Protein AF-A0A848D4S9-F1 (afdb_monomer_lite)

Secondary structure (DSSP, 8-state):
---SSHHHHHHHHHHHHTT-----EEEE-S-TTHHHHHHHHHHHS-HHHHTT-EEEE-GGGGTT---TTTSPP-TTT----TGGG--TTHHHHHHHHHHHHHHHTT--EE-------TT---S------EE-----

pLDDT: mean 77.22, std 19.21, range [30.48, 95.56]

Foldseek 3Di:
DQQLDPQSLVVQVVCVVVVHDDQAEAEAQQFPCSPVSLVSRLVRHDVVRNVRYHYDYNNVVCVVPQACRNPPDPPVPDPDDPVSNDDPCVVVVVVVVQVVVCVVVVHQWDADRFDPPVPDPPPDDDRDRDGHPDDD

Organism: Aneurinibacillus aneurinilyticus (NCBI:txid1391)

Structure (mmCIF, N/CA/C/O backbone):
data_AF-A0A848D4S9-F1
#
_entry.id   AF-A0A848D4S9-F1
#
loop_
_atom_site.group_PDB
_atom_site.id
_atom_site.type_symbol
_atom_site.label_atom_id
_atom_site.label_alt_id
_atom_site.label_comp_id
_atom_site.label_asym_id
_atom_site.label_entity_id
_atom_site.label_seq_id
_atom_site.pdbx_PDB_ins_code
_atom_site.Cartn_x
_atom_site.Cartn_y
_atom_site.Cartn_z
_atom_site.occupancy
_atom_site.B_iso_or_equiv
_atom_site.auth_seq_id
_atom_site.auth_comp_id
_atom_site.auth_asym_id
_atom_site.auth_atom_id
_atom_site.pdbx_PDB_model_num
ATOM 1 N N . MET A 1 1 ? -5.855 2.908 2.052 1.00 54.50 1 MET A N 1
ATOM 2 C CA . MET A 1 1 ? -4.622 2.514 1.338 1.00 54.50 1 MET A CA 1
ATOM 3 C C . MET A 1 1 ? -3.728 3.716 1.212 1.00 54.50 1 MET A C 1
ATOM 5 O O . MET A 1 1 ? -4.205 4.753 0.759 1.00 54.50 1 MET A O 1
ATOM 9 N N . ALA A 1 2 ? -2.480 3.583 1.646 1.00 52.41 2 ALA A N 1
ATOM 10 C CA . ALA A 1 2 ? -1.532 4.677 1.605 1.00 52.41 2 ALA A CA 1
ATOM 11 C C . ALA A 1 2 ? -0.328 4.288 0.748 1.00 52.41 2 ALA A C 1
ATOM 13 O O . ALA A 1 2 ? 0.451 3.414 1.113 1.00 52.41 2 ALA A O 1
ATOM 14 N N . SER A 1 3 ? -0.230 4.907 -0.426 1.00 52.62 3 SER A N 1
ATOM 15 C CA . SER A 1 3 ? 0.868 4.713 -1.379 1.00 52.62 3 SER A CA 1
ATOM 16 C C . SER A 1 3 ? 2.035 5.677 -1.135 1.00 52.62 3 SER A C 1
ATOM 18 O O . SER A 1 3 ? 3.003 5.658 -1.880 1.00 52.62 3 SER A O 1
ATOM 20 N N . GLY A 1 4 ? 1.948 6.547 -0.119 1.00 44.31 4 GLY A N 1
ATOM 21 C CA . GLY A 1 4 ? 2.968 7.564 0.159 1.00 44.31 4 GLY A CA 1
ATOM 22 C C . GLY A 1 4 ? 2.858 8.820 -0.716 1.00 44.31 4 GLY A C 1
ATOM 23 O O . GLY A 1 4 ? 3.676 9.725 -0.582 1.00 44.31 4 GLY A O 1
ATOM 24 N N . GLY A 1 5 ? 1.840 8.913 -1.579 1.00 56.19 5 GLY A N 1
ATOM 25 C CA . GLY A 1 5 ? 1.506 10.133 -2.320 1.00 56.19 5 GLY A CA 1
ATOM 26 C C . GLY A 1 5 ? 0.722 11.149 -1.478 1.00 56.19 5 GLY A C 1
ATOM 27 O O . GLY A 1 5 ? 0.059 10.775 -0.503 1.00 56.19 5 GLY A O 1
ATOM 28 N N . LEU A 1 6 ? 0.762 12.423 -1.895 1.00 51.28 6 LEU A N 1
ATOM 29 C CA . LEU A 1 6 ? 0.104 13.578 -1.254 1.00 51.28 6 LEU A CA 1
ATOM 30 C C . LEU A 1 6 ? -1.357 13.286 -0.856 1.00 51.28 6 LEU A C 1
ATOM 32 O O . LEU A 1 6 ? -1.786 13.615 0.248 1.00 51.28 6 LEU A O 1
ATOM 36 N N . ASP A 1 7 ? -2.092 12.591 -1.720 1.00 66.00 7 ASP A N 1
ATOM 37 C CA . ASP A 1 7 ? -3.535 12.365 -1.573 1.00 66.00 7 ASP A CA 1
ATOM 38 C C . ASP A 1 7 ? -3.869 11.344 -0.483 1.00 66.00 7 ASP A C 1
ATOM 40 O O . ASP A 1 7 ? -4.848 11.487 0.253 1.00 66.00 7 ASP A O 1
ATOM 44 N N . SER A 1 8 ? -3.016 10.330 -0.324 1.00 68.44 8 SER A N 1
ATOM 45 C CA . SER A 1 8 ? -3.178 9.336 0.738 1.00 68.44 8 SER A CA 1
ATOM 46 C C . SER A 1 8 ? -2.903 9.913 2.127 1.00 68.44 8 SER A C 1
ATOM 48 O O . SER A 1 8 ? -3.553 9.523 3.100 1.00 68.44 8 SER A O 1
ATOM 50 N N . THR A 1 9 ? -2.006 10.896 2.202 1.00 70.00 9 THR A N 1
ATOM 51 C CA . THR A 1 9 ? -1.720 11.658 3.418 1.00 70.00 9 THR A CA 1
ATOM 52 C C . THR A 1 9 ? -2.890 12.565 3.781 1.00 70.00 9 THR A C 1
ATOM 54 O O . THR A 1 9 ? -3.357 12.526 4.918 1.00 70.00 9 THR A O 1
ATOM 57 N N . VAL A 1 10 ? -3.422 13.332 2.823 1.00 76.12 10 VAL A N 1
ATOM 58 C CA . VAL A 1 10 ? -4.592 14.203 3.048 1.00 76.12 10 VAL A CA 1
ATOM 59 C C . VAL A 1 10 ? -5.791 13.395 3.551 1.00 76.12 10 VAL A C 1
ATOM 61 O O . VAL A 1 10 ? -6.447 13.798 4.512 1.00 76.12 10 VAL A O 1
ATOM 64 N N . LEU A 1 11 ? -6.035 12.216 2.972 1.00 81.38 11 LEU A N 1
ATOM 65 C CA . LEU A 1 11 ? -7.085 11.305 3.428 1.00 81.38 11 LEU A CA 1
ATOM 66 C C . LEU A 1 11 ? -6.877 10.851 4.884 1.00 81.38 11 LEU A C 1
ATOM 68 O O . LEU A 1 11 ? -7.842 10.804 5.646 1.00 81.38 11 LEU A O 1
ATOM 72 N N . ALA A 1 12 ? -5.642 10.541 5.290 1.00 82.38 12 ALA A N 1
ATOM 73 C CA . ALA A 1 12 ? -5.345 10.130 6.663 1.00 82.38 12 ALA A CA 1
ATOM 74 C C . ALA A 1 12 ? -5.632 11.249 7.679 1.00 82.38 12 ALA A C 1
ATOM 76 O O . ALA A 1 12 ? -6.273 10.997 8.700 1.00 82.38 12 ALA A O 1
ATOM 77 N N . TYR A 1 13 ? -5.231 12.491 7.382 1.00 84.12 13 TYR A N 1
ATOM 78 C CA . TYR A 1 13 ? -5.553 13.645 8.233 1.00 84.12 13 TYR A CA 1
ATOM 79 C C . TYR A 1 13 ? -7.057 13.935 8.276 1.00 84.12 13 TYR A C 1
ATOM 81 O O . TYR A 1 13 ? -7.597 14.201 9.346 1.00 84.12 13 TYR A O 1
ATOM 89 N N . TRP A 1 14 ? -7.758 13.815 7.149 1.00 85.19 14 TRP A N 1
ATOM 90 C CA . TRP A 1 14 ? -9.208 14.015 7.104 1.00 85.19 14 TRP A CA 1
ATOM 91 C C . TRP A 1 14 ? -9.977 12.964 7.921 1.00 85.19 14 TRP A C 1
ATOM 93 O O . TRP A 1 14 ? -10.924 13.293 8.636 1.00 85.19 14 TRP A O 1
ATOM 103 N N . LEU A 1 15 ? -9.565 11.693 7.861 1.00 86.31 15 LEU A N 1
ATOM 104 C CA . LEU A 1 15 ? -10.160 10.627 8.677 1.00 86.31 15 LEU A CA 1
ATOM 105 C C . LEU A 1 15 ? -9.883 10.840 10.169 1.00 86.31 15 LEU A C 1
ATOM 107 O O . LEU A 1 15 ? -10.782 10.647 10.992 1.00 86.31 15 LEU A O 1
ATOM 111 N N . ARG A 1 16 ? -8.678 11.310 10.502 1.00 86.75 16 ARG A N 1
ATOM 112 C CA . ARG A 1 16 ? -8.302 11.701 11.862 1.00 86.75 16 ARG A CA 1
ATOM 113 C C . ARG A 1 16 ? -9.186 12.825 12.399 1.00 86.75 16 ARG A C 1
ATOM 115 O O . ARG A 1 16 ? -9.712 12.696 13.500 1.00 86.75 16 ARG A O 1
ATOM 122 N N . GLU A 1 17 ? -9.401 13.896 11.633 1.00 88.19 17 GLU A N 1
ATOM 123 C CA . GLU A 1 17 ? -10.298 14.998 12.028 1.00 88.19 17 GLU A CA 1
ATOM 124 C C . GLU A 1 17 ? -11.740 14.525 12.256 1.00 88.19 17 GLU A C 1
ATOM 126 O O . GLU A 1 17 ? -12.451 15.063 13.104 1.00 88.19 17 GLU A O 1
ATOM 131 N N . LYS A 1 18 ? -12.165 13.470 11.554 1.00 87.69 18 LYS A N 1
ATOM 132 C CA . LYS A 1 18 ? -13.463 12.815 11.762 1.00 87.69 18 LYS A CA 1
ATOM 133 C C . LYS A 1 18 ? -13.497 11.835 12.937 1.00 87.69 18 LYS A C 1
ATOM 135 O O . LYS A 1 18 ? -14.512 11.165 13.127 1.00 87.69 18 LYS A O 1
ATOM 140 N N . GLY A 1 19 ? -12.414 11.727 13.706 1.00 87.00 19 GLY A N 1
ATOM 141 C CA . GLY A 1 19 ? -12.307 10.819 14.847 1.00 87.00 19 GLY A CA 1
ATOM 142 C C . GLY A 1 19 ? -12.330 9.340 14.457 1.00 87.00 19 GLY A C 1
ATOM 143 O O . GLY A 1 19 ? -12.673 8.495 15.284 1.00 87.00 19 GLY A O 1
ATOM 144 N N . LYS A 1 20 ? -12.011 9.002 13.200 1.00 85.81 20 LYS A N 1
ATOM 145 C CA . LYS A 1 20 ? -11.946 7.609 12.749 1.00 85.81 20 LYS A CA 1
ATOM 146 C C . LYS A 1 20 ? -10.631 6.984 13.217 1.00 85.81 20 LYS A C 1
ATOM 148 O O . LYS A 1 20 ? -9.558 7.550 13.023 1.00 85.81 20 LYS A O 1
ATOM 153 N N . ASN A 1 21 ? -10.715 5.786 13.791 1.00 85.25 21 ASN A N 1
ATOM 154 C CA . ASN A 1 21 ? -9.541 4.949 14.004 1.00 85.25 21 ASN A CA 1
ATOM 155 C C . ASN A 1 21 ? -9.229 4.209 12.700 1.00 85.25 21 ASN A C 1
ATOM 157 O O . ASN A 1 21 ? -10.090 3.497 12.184 1.00 85.25 21 ASN A O 1
ATOM 161 N N . VAL A 1 22 ? -8.034 4.407 12.150 1.00 86.94 22 VAL A N 1
ATOM 162 C CA . VAL A 1 22 ? -7.662 3.879 10.833 1.00 86.94 22 VAL A CA 1
ATOM 163 C C . VAL A 1 22 ? -6.455 2.963 10.945 1.00 86.94 22 VAL A C 1
ATOM 165 O O . VAL A 1 22 ? -5.523 3.237 11.694 1.00 86.94 22 VAL A O 1
ATOM 168 N N . LEU A 1 23 ? -6.469 1.891 10.155 1.00 89.12 23 LEU A N 1
ATOM 169 C CA . LEU A 1 23 ? -5.318 1.029 9.926 1.00 89.12 23 LEU A CA 1
ATOM 170 C C . LEU A 1 23 ? -4.689 1.415 8.579 1.00 89.12 23 LEU A C 1
ATOM 172 O O . LEU A 1 23 ? -5.274 1.115 7.530 1.00 89.12 23 LEU A O 1
ATOM 176 N N . PRO A 1 24 ? -3.531 2.099 8.550 1.00 91.00 24 PRO A N 1
ATOM 177 C CA . PRO A 1 24 ? -2.847 2.363 7.295 1.00 91.00 24 PRO A CA 1
ATOM 178 C C . PRO A 1 24 ? -2.371 1.049 6.678 1.00 91.00 24 PRO A C 1
ATOM 180 O O . PRO A 1 24 ? -1.736 0.232 7.338 1.00 91.00 24 PRO A O 1
ATOM 183 N N . LEU A 1 25 ? -2.654 0.865 5.392 1.00 90.69 25 LEU A N 1
ATOM 184 C CA . LEU A 1 25 ? -2.213 -0.292 4.622 1.00 90.69 25 LEU A CA 1
ATOM 185 C C . LEU A 1 25 ? -1.213 0.156 3.557 1.00 90.69 25 LEU A C 1
ATOM 187 O O . LEU A 1 25 ? -1.579 0.933 2.666 1.00 90.69 25 LEU A O 1
ATOM 191 N N . PHE A 1 26 ? 0.005 -0.368 3.657 1.00 92.12 26 PHE A N 1
ATOM 192 C CA . PHE A 1 26 ? 1.070 -0.276 2.667 1.00 92.12 26 PHE A CA 1
ATOM 193 C C . PHE A 1 26 ? 1.141 -1.592 1.882 1.00 92.12 26 PHE A C 1
ATOM 195 O O . PHE A 1 26 ? 1.279 -2.671 2.461 1.00 92.12 26 PHE A O 1
ATOM 202 N N . ILE A 1 27 ? 1.024 -1.519 0.558 1.00 92.00 27 ILE A N 1
ATOM 203 C CA . ILE A 1 27 ? 1.096 -2.690 -0.320 1.00 92.00 27 ILE A CA 1
ATOM 204 C C . ILE A 1 27 ? 2.447 -2.647 -1.028 1.00 92.00 27 ILE A C 1
ATOM 206 O O . ILE A 1 27 ? 2.700 -1.755 -1.834 1.00 92.00 27 ILE A O 1
ATOM 210 N N . ASN A 1 28 ? 3.311 -3.609 -0.723 1.00 93.56 28 ASN A N 1
ATOM 211 C CA . ASN A 1 28 ? 4.519 -3.858 -1.495 1.00 93.56 28 ASN A CA 1
ATOM 212 C C . ASN A 1 28 ? 4.145 -4.775 -2.661 1.00 93.56 28 ASN A C 1
ATOM 214 O O . ASN A 1 28 ? 3.835 -5.943 -2.453 1.00 93.56 28 ASN A O 1
ATOM 218 N N . TYR A 1 29 ? 4.152 -4.245 -3.875 1.00 92.75 29 TYR A N 1
ATOM 219 C CA . TYR A 1 29 ? 3.830 -4.975 -5.100 1.00 92.75 29 TYR A CA 1
ATOM 220 C C . TYR A 1 29 ? 5.067 -5.210 -5.974 1.00 92.75 29 TYR A C 1
ATOM 222 O O . TYR A 1 29 ? 4.932 -5.565 -7.143 1.00 92.75 29 TYR A O 1
ATOM 230 N N . GLY A 1 30 ? 6.265 -5.065 -5.398 1.00 92.25 30 GLY A N 1
ATOM 231 C CA . GLY A 1 30 ? 7.541 -5.235 -6.092 1.00 92.25 30 GLY A CA 1
ATOM 232 C C . GLY A 1 30 ? 8.065 -3.951 -6.729 1.00 92.25 30 GLY A C 1
ATOM 233 O O . GLY A 1 30 ? 8.883 -4.018 -7.640 1.00 92.25 30 GLY A O 1
ATOM 234 N N . GLN A 1 31 ? 7.593 -2.785 -6.290 1.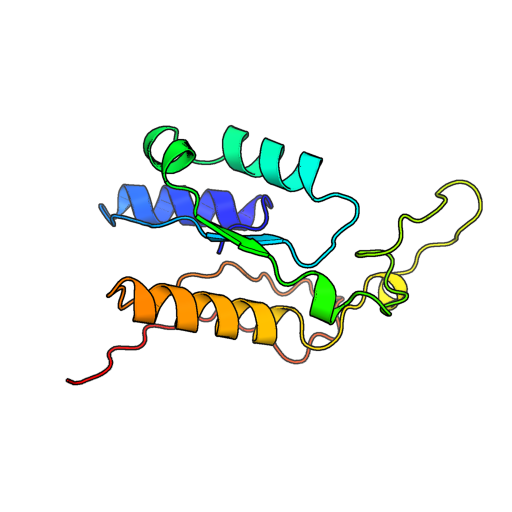00 90.94 31 GLN A N 1
ATOM 235 C CA . GLN A 1 31 ? 8.012 -1.519 -6.872 1.00 90.94 31 GLN A CA 1
ATOM 236 C C . GLN A 1 31 ? 9.470 -1.173 -6.552 1.00 90.94 31 GLN A C 1
ATOM 238 O O . GLN A 1 31 ? 9.921 -1.321 -5.414 1.00 90.94 31 GLN A O 1
ATOM 243 N N . HIS A 1 32 ? 10.210 -0.651 -7.530 1.00 86.50 32 HIS A N 1
ATOM 244 C CA . HIS A 1 32 ? 11.631 -0.321 -7.343 1.00 86.50 32 HIS A CA 1
ATOM 245 C C . HIS A 1 32 ? 11.840 0.751 -6.254 1.00 86.50 32 HIS A C 1
ATOM 247 O O . HIS A 1 32 ? 12.772 0.666 -5.457 1.00 86.50 32 HIS A O 1
ATOM 253 N N . CYS A 1 33 ? 10.906 1.700 -6.127 1.00 84.69 33 CYS A N 1
ATOM 254 C CA . CYS A 1 33 ? 10.928 2.759 -5.113 1.00 84.69 33 CYS A CA 1
ATOM 255 C C . CYS A 1 33 ? 10.322 2.362 -3.747 1.00 84.69 33 CYS A C 1
ATOM 257 O O . CYS A 1 33 ? 9.991 3.245 -2.954 1.00 84.69 33 CYS A O 1
ATOM 259 N N . THR A 1 34 ? 10.189 1.066 -3.420 1.00 87.81 34 THR A N 1
ATOM 260 C CA . THR A 1 34 ? 9.485 0.610 -2.194 1.00 87.81 34 THR A CA 1
ATOM 261 C C . THR A 1 34 ? 10.004 1.287 -0.922 1.00 87.81 34 THR A C 1
ATOM 263 O O . THR A 1 34 ? 9.217 1.720 -0.080 1.00 87.81 34 THR A O 1
ATOM 266 N N . LYS A 1 35 ? 11.331 1.400 -0.769 1.00 87.75 35 LYS A N 1
ATOM 267 C CA . LYS A 1 35 ? 11.948 2.000 0.424 1.00 87.75 35 LYS A CA 1
ATOM 268 C C . LYS A 1 35 ? 11.578 3.478 0.563 1.00 87.75 35 LYS A C 1
ATOM 270 O O . LYS A 1 35 ? 11.121 3.898 1.620 1.00 87.75 35 LYS A O 1
ATOM 275 N N . THR A 1 36 ? 11.731 4.249 -0.510 1.00 86.31 36 THR A N 1
ATOM 276 C CA . THR A 1 36 ? 11.442 5.687 -0.517 1.00 86.31 36 THR A CA 1
ATOM 277 C C . THR A 1 36 ? 9.953 5.968 -0.321 1.00 86.31 36 THR A C 1
ATOM 279 O O . THR A 1 36 ? 9.601 6.892 0.415 1.00 86.31 36 THR A O 1
ATOM 282 N N . GLU A 1 37 ? 9.071 5.161 -0.916 1.00 86.50 37 GLU A N 1
ATOM 283 C CA . GLU A 1 37 ? 7.623 5.252 -0.690 1.00 86.50 37 GLU A CA 1
ATOM 284 C C . GLU A 1 37 ? 7.266 4.967 0.772 1.00 86.50 37 GLU A C 1
ATOM 286 O O . GLU A 1 37 ? 6.499 5.718 1.378 1.00 86.50 37 GLU A O 1
ATOM 291 N N . ARG A 1 38 ? 7.865 3.926 1.367 1.00 87.56 38 ARG A N 1
ATOM 292 C CA . ARG A 1 38 ? 7.647 3.568 2.772 1.00 87.56 38 ARG A CA 1
ATOM 293 C C . ARG A 1 38 ? 8.118 4.672 3.716 1.00 87.56 38 ARG A C 1
ATOM 295 O O . ARG A 1 38 ? 7.352 5.061 4.591 1.00 87.56 38 ARG A O 1
ATOM 302 N N . GLU A 1 39 ? 9.326 5.196 3.522 1.00 89.88 39 GLU A N 1
ATOM 303 C CA . GLU A 1 39 ? 9.879 6.295 4.330 1.00 89.88 39 GLU A CA 1
ATOM 304 C C . GLU A 1 39 ? 9.048 7.578 4.191 1.00 89.88 39 GLU A C 1
ATOM 306 O O . GLU A 1 39 ? 8.812 8.296 5.164 1.00 89.88 39 GLU A O 1
ATOM 311 N N . THR A 1 40 ? 8.578 7.876 2.978 1.00 87.06 40 THR A N 1
ATOM 312 C CA . THR A 1 40 ? 7.712 9.035 2.731 1.00 87.06 40 THR A CA 1
ATOM 313 C C . THR A 1 40 ? 6.368 8.862 3.425 1.00 87.06 40 THR A C 1
ATOM 315 O O . THR A 1 40 ? 5.882 9.805 4.047 1.00 87.06 40 THR A O 1
ATOM 318 N N . LEU A 1 41 ? 5.803 7.654 3.399 1.00 86.31 41 LEU A N 1
ATOM 319 C CA . LEU A 1 41 ? 4.578 7.339 4.120 1.00 86.31 41 LEU A CA 1
ATOM 320 C C . LEU A 1 41 ? 4.729 7.555 5.636 1.00 86.31 41 LEU A C 1
ATOM 322 O O . LEU A 1 41 ? 3.868 8.192 6.236 1.00 86.31 41 LEU A O 1
ATOM 326 N N . GLU A 1 42 ? 5.817 7.081 6.249 1.00 88.94 42 GLU A N 1
ATOM 327 C CA . GLU A 1 42 ? 6.082 7.284 7.690 1.00 88.94 42 GLU A CA 1
ATOM 328 C C . GLU A 1 42 ? 6.228 8.754 8.045 1.00 88.94 42 GLU A C 1
ATOM 330 O O . GLU A 1 42 ? 5.724 9.197 9.071 1.00 88.94 42 GLU A O 1
ATOM 335 N N . ARG A 1 43 ? 6.912 9.512 7.184 1.00 88.38 43 ARG A N 1
ATOM 336 C CA . ARG A 1 43 ? 7.139 10.942 7.392 1.00 88.38 43 ARG A CA 1
ATOM 337 C C . ARG A 1 43 ? 5.845 11.746 7.316 1.00 88.38 43 ARG A C 1
ATOM 339 O O . ARG A 1 43 ? 5.721 12.760 7.996 1.00 88.38 43 ARG A O 1
ATOM 346 N N . LEU A 1 44 ? 4.936 11.351 6.428 1.00 87.00 44 LEU A N 1
ATOM 347 C CA . LEU A 1 44 ? 3.735 12.118 6.127 1.00 87.00 44 LEU A CA 1
ATOM 348 C C . LEU A 1 44 ? 2.529 11.712 6.979 1.00 87.00 44 LEU A C 1
ATOM 350 O O . LEU A 1 44 ? 1.682 12.563 7.249 1.00 87.00 44 LEU A O 1
ATOM 354 N N . LEU A 1 45 ? 2.426 10.451 7.400 1.00 86.62 45 LEU A N 1
ATOM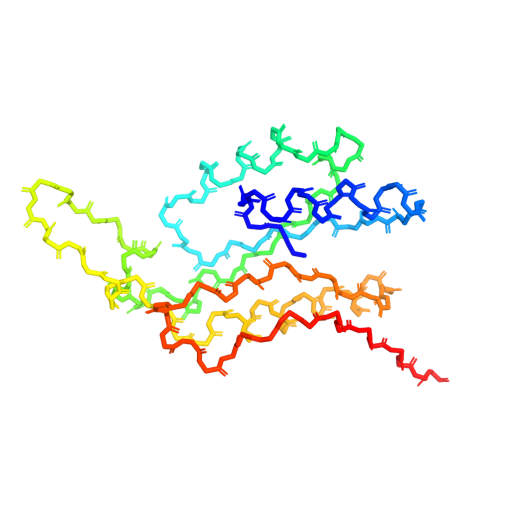 355 C CA . LEU A 1 45 ? 1.320 10.008 8.245 1.00 86.62 45 LEU A CA 1
ATOM 356 C C . LEU A 1 45 ? 1.326 10.715 9.611 1.00 86.62 45 LEU A C 1
ATOM 358 O O . LEU A 1 45 ? 2.392 11.000 10.158 1.00 86.62 45 LEU A O 1
ATOM 362 N N . PRO A 1 46 ? 0.140 10.954 10.204 1.00 86.44 46 PRO A N 1
ATOM 363 C CA . PRO A 1 46 ? 0.039 11.304 11.615 1.00 86.44 46 PRO A CA 1
ATOM 364 C C . PRO A 1 46 ? 0.824 10.307 12.477 1.00 86.44 46 PRO A C 1
ATOM 366 O O . PRO A 1 46 ? 0.713 9.094 12.284 1.00 86.44 46 PRO A O 1
ATOM 369 N N . THR A 1 47 ? 1.619 10.819 13.417 1.00 88.06 47 THR A N 1
ATOM 370 C CA . THR A 1 47 ? 2.565 10.035 14.232 1.00 88.06 47 THR A CA 1
ATOM 371 C C . THR A 1 47 ? 1.915 8.851 14.945 1.00 88.06 47 THR A C 1
ATOM 373 O O . THR A 1 47 ? 2.533 7.799 15.073 1.00 88.06 47 THR A O 1
ATOM 376 N N . GLU A 1 48 ? 0.651 8.990 15.352 1.00 87.75 48 GLU A N 1
ATOM 377 C CA . GLU A 1 48 ? -0.129 7.941 16.017 1.00 87.75 48 GLU A CA 1
ATOM 378 C C . GLU A 1 48 ? -0.431 6.724 15.129 1.00 87.75 48 GLU A C 1
ATOM 380 O O . GLU A 1 48 ? -0.761 5.658 15.644 1.00 87.75 48 GLU A O 1
ATOM 385 N N . TYR A 1 49 ? -0.319 6.861 13.807 1.00 88.56 49 TYR A N 1
ATOM 386 C CA . TYR A 1 49 ? -0.584 5.784 12.855 1.00 88.56 49 TYR A CA 1
ATOM 387 C C . TYR A 1 49 ? 0.688 5.137 12.303 1.00 88.56 49 TYR A C 1
ATOM 389 O O . TYR A 1 49 ? 0.597 4.121 11.621 1.00 88.56 49 TYR A O 1
ATOM 397 N N . VAL A 1 50 ? 1.872 5.699 12.568 1.00 89.06 50 VAL A N 1
ATOM 398 C CA . VAL A 1 50 ? 3.133 5.213 11.981 1.00 89.06 50 VAL A CA 1
ATOM 399 C C . VAL A 1 50 ? 3.463 3.796 12.455 1.00 89.06 50 VAL A C 1
ATOM 401 O O . VAL A 1 50 ? 3.842 2.946 11.650 1.00 89.06 50 VAL A O 1
ATOM 404 N N . GLU A 1 51 ? 3.256 3.507 13.740 1.00 89.94 51 GLU A N 1
ATOM 405 C CA . GLU A 1 51 ? 3.510 2.177 14.309 1.00 89.94 51 GLU A CA 1
ATOM 406 C C . GLU A 1 51 ? 2.458 1.134 13.898 1.00 89.94 51 GLU A C 1
ATOM 408 O O . GLU A 1 51 ? 2.732 -0.064 13.935 1.00 89.94 51 GLU A O 1
ATOM 413 N N . SER A 1 52 ? 1.266 1.568 13.471 1.00 90.00 52 SER A N 1
ATOM 414 C CA . SER A 1 52 ? 0.171 0.677 13.068 1.00 90.00 52 SER A CA 1
ATOM 415 C C . SER A 1 52 ? 0.146 0.368 11.570 1.00 90.00 52 SER A C 1
ATOM 417 O O . SER A 1 52 ? -0.751 -0.339 11.112 1.00 90.00 52 SER A O 1
ATOM 419 N N . ILE A 1 53 ? 1.116 0.858 10.786 1.00 90.94 53 ILE A N 1
ATOM 420 C CA . ILE A 1 53 ? 1.165 0.612 9.340 1.00 90.94 53 ILE A CA 1
ATOM 421 C C . ILE A 1 53 ? 1.264 -0.893 9.071 1.00 90.94 53 ILE A C 1
ATOM 423 O O . ILE A 1 53 ? 2.299 -1.533 9.281 1.00 90.94 53 ILE A O 1
ATOM 427 N N . ARG A 1 54 ? 0.196 -1.462 8.512 1.00 92.69 54 ARG A N 1
ATOM 428 C CA . ARG A 1 54 ? 0.183 -2.839 8.029 1.00 92.69 54 ARG A CA 1
ATOM 429 C C . ARG A 1 54 ? 0.847 -2.892 6.663 1.00 92.69 54 ARG A C 1
ATOM 431 O O . ARG A 1 54 ? 0.438 -2.184 5.749 1.00 92.69 54 ARG A O 1
ATOM 438 N N . THR A 1 55 ? 1.833 -3.769 6.504 1.00 93.56 55 THR A N 1
ATOM 439 C CA . THR A 1 55 ? 2.443 -4.052 5.199 1.00 93.56 55 THR A CA 1
ATOM 440 C C . THR A 1 55 ? 1.966 -5.399 4.667 1.00 93.56 55 THR A C 1
ATOM 442 O O . THR A 1 55 ? 2.016 -6.395 5.388 1.00 93.56 55 THR A O 1
ATOM 445 N N . VAL A 1 56 ? 1.531 -5.440 3.408 1.00 95.06 56 VAL A N 1
ATOM 446 C CA . VAL A 1 56 ? 1.240 -6.683 2.677 1.00 95.06 56 VAL A CA 1
ATOM 447 C C . VAL A 1 56 ? 2.163 -6.767 1.472 1.00 95.06 56 VAL A C 1
ATOM 449 O O . VAL A 1 56 ? 2.247 -5.817 0.698 1.00 95.06 56 VAL A O 1
ATOM 452 N N . ASN A 1 57 ? 2.854 -7.897 1.322 1.00 95.56 57 ASN A N 1
ATOM 453 C CA . ASN A 1 57 ? 3.701 -8.160 0.167 1.00 95.56 57 ASN A CA 1
ATOM 454 C C . ASN A 1 57 ? 2.953 -9.018 -0.863 1.00 95.56 57 ASN A C 1
ATOM 456 O O . ASN A 1 57 ? 2.483 -10.106 -0.539 1.00 95.56 57 ASN A O 1
ATOM 460 N N . ILE A 1 58 ? 2.857 -8.508 -2.087 1.00 95.25 58 ILE A N 1
ATOM 461 C CA . ILE A 1 58 ? 2.267 -9.150 -3.264 1.00 95.25 58 ILE A CA 1
ATOM 462 C C . ILE A 1 58 ? 3.215 -9.104 -4.476 1.00 95.25 58 ILE A C 1
ATOM 464 O O . ILE A 1 58 ? 2.763 -9.233 -5.613 1.00 95.25 58 ILE A O 1
ATOM 468 N N . SER A 1 59 ? 4.520 -8.896 -4.256 1.00 94.62 59 SER A N 1
ATOM 469 C CA . SER A 1 59 ? 5.529 -8.712 -5.313 1.00 94.62 59 SER A CA 1
ATOM 470 C C . SER A 1 59 ? 5.537 -9.815 -6.369 1.00 94.62 59 SER A C 1
ATOM 472 O O . SER A 1 59 ? 5.770 -9.544 -7.545 1.00 94.62 59 SER A O 1
ATOM 474 N N . ASP A 1 60 ? 5.221 -11.045 -5.969 1.00 95.56 60 ASP A N 1
ATOM 475 C CA . ASP A 1 60 ? 5.216 -12.212 -6.855 1.00 95.56 60 ASP A CA 1
ATOM 476 C C . ASP A 1 60 ? 4.210 -12.081 -8.009 1.00 95.56 60 ASP A C 1
ATOM 478 O O . ASP A 1 60 ? 4.408 -12.670 -9.070 1.00 95.56 60 ASP A O 1
ATOM 482 N N . ILE A 1 61 ? 3.160 -11.265 -7.849 1.00 95.25 61 ILE A N 1
ATOM 483 C CA . ILE A 1 61 ? 2.146 -11.035 -8.890 1.00 95.25 61 ILE A CA 1
ATOM 484 C C . ILE A 1 61 ? 2.748 -10.320 -10.107 1.00 95.25 61 ILE A C 1
ATOM 486 O O . ILE A 1 61 ? 2.369 -10.607 -11.243 1.00 95.25 61 ILE A O 1
ATOM 490 N N . TYR A 1 62 ? 3.708 -9.417 -9.886 1.00 94.12 62 TYR A N 1
ATOM 491 C CA . TYR A 1 62 ? 4.319 -8.603 -10.939 1.00 94.12 62 TYR A CA 1
ATOM 492 C C . TYR A 1 62 ? 5.782 -8.951 -11.212 1.00 94.12 62 TYR A C 1
ATOM 494 O O . T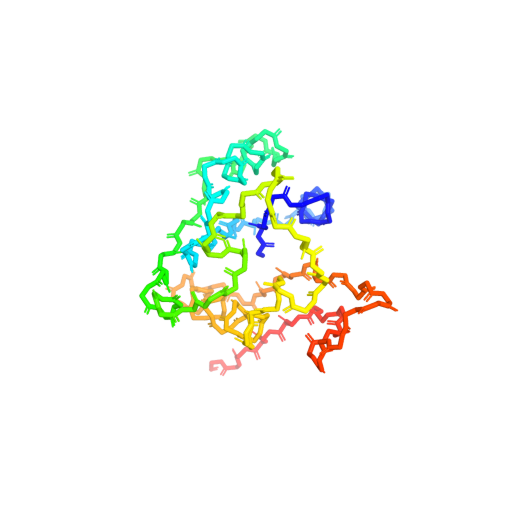YR A 1 62 ? 6.452 -8.206 -11.922 1.00 94.12 62 TYR A O 1
ATOM 502 N N . ILE A 1 63 ? 6.274 -10.094 -10.725 1.00 93.25 63 ILE A N 1
ATOM 503 C CA . ILE A 1 63 ? 7.684 -10.495 -10.860 1.00 93.25 63 ILE A CA 1
ATOM 504 C C . ILE A 1 63 ? 8.183 -10.529 -12.317 1.00 93.25 63 ILE A C 1
ATOM 506 O O . ILE A 1 63 ? 9.352 -10.272 -12.579 1.00 93.25 63 ILE A O 1
ATOM 510 N N . ASN A 1 64 ? 7.288 -10.798 -13.272 1.00 91.69 64 ASN A N 1
ATOM 511 C CA . ASN A 1 64 ? 7.589 -10.835 -14.708 1.00 91.69 64 ASN A CA 1
ATOM 512 C C . ASN A 1 64 ? 7.153 -9.561 -15.459 1.00 91.69 64 ASN A C 1
ATOM 514 O O . ASN A 1 64 ? 7.158 -9.533 -16.693 1.00 91.69 64 ASN A O 1
ATOM 518 N N . SER A 1 65 ? 6.714 -8.523 -14.744 1.00 91.69 65 SER A N 1
ATOM 519 C CA . SER A 1 65 ? 6.294 -7.257 -15.343 1.00 91.69 65 SER A CA 1
ATOM 520 C C . SER A 1 65 ? 7.498 -6.494 -15.888 1.00 91.69 65 SER A C 1
ATOM 522 O O . SER A 1 65 ? 8.531 -6.388 -15.235 1.00 91.69 65 SER A O 1
ATOM 524 N N . LYS A 1 66 ? 7.341 -5.913 -17.080 1.00 90.38 66 LYS A N 1
ATOM 525 C CA . LYS A 1 66 ? 8.333 -5.008 -17.686 1.00 90.38 66 LYS A CA 1
ATOM 526 C C . LYS A 1 66 ? 8.085 -3.536 -17.349 1.00 90.38 66 LYS A C 1
ATOM 528 O O . LYS A 1 66 ? 8.819 -2.678 -17.823 1.00 90.38 66 LYS A O 1
ATOM 533 N N . SER A 1 67 ? 7.037 -3.251 -16.574 1.00 89.06 67 SER A N 1
ATOM 534 C CA . SER A 1 67 ? 6.690 -1.893 -16.161 1.00 89.06 67 SER A CA 1
ATOM 535 C C . SER A 1 67 ? 7.858 -1.236 -15.433 1.00 89.06 67 SER A C 1
ATOM 537 O O . SER A 1 67 ? 8.473 -1.853 -14.557 1.00 89.06 67 SER A O 1
ATOM 539 N N . ARG A 1 68 ? 8.097 0.046 -15.718 1.00 87.75 68 ARG A N 1
ATOM 540 C CA . ARG A 1 68 ? 9.111 0.854 -15.031 1.00 87.75 68 ARG A CA 1
ATOM 541 C C . ARG A 1 68 ? 8.764 1.141 -13.570 1.00 87.75 68 ARG A C 1
ATOM 543 O O . ARG A 1 68 ? 9.602 1.619 -12.818 1.00 87.75 68 ARG A O 1
ATOM 550 N N . MET A 1 69 ? 7.552 0.793 -13.125 1.00 85.44 69 MET A N 1
ATOM 551 C CA . MET A 1 69 ? 7.229 0.752 -11.695 1.00 85.44 69 MET A CA 1
ATOM 552 C C . MET A 1 69 ? 7.971 -0.381 -10.971 1.00 85.44 69 MET A C 1
ATOM 554 O O . MET A 1 69 ? 8.345 -0.212 -9.813 1.00 85.44 69 MET A O 1
ATOM 558 N N . ILE A 1 70 ? 8.213 -1.509 -11.645 1.00 90.06 70 ILE A N 1
ATOM 559 C CA . ILE A 1 70 ? 8.857 -2.708 -11.083 1.00 90.06 70 ILE A CA 1
ATOM 560 C C . ILE A 1 70 ? 10.347 -2.737 -11.431 1.00 90.06 70 ILE A C 1
ATOM 562 O O . ILE A 1 70 ? 11.185 -2.960 -10.562 1.00 90.06 70 ILE A O 1
ATOM 566 N N . VAL A 1 71 ? 10.675 -2.477 -12.698 1.00 87.06 71 VAL A N 1
ATOM 567 C CA . VAL A 1 71 ? 12.050 -2.453 -13.204 1.00 87.06 71 VAL A CA 1
ATOM 568 C C . VAL A 1 71 ? 12.544 -1.014 -13.232 1.00 87.06 71 VAL A C 1
ATOM 570 O O . VAL A 1 71 ? 11.989 -0.187 -13.950 1.00 87.06 71 VAL A O 1
ATOM 573 N N . GLU A 1 72 ? 13.593 -0.714 -12.474 1.00 84.44 72 GLU A N 1
ATOM 574 C CA . GLU A 1 72 ? 14.166 0.632 -12.418 1.00 84.44 72 GLU A CA 1
ATOM 575 C C . GLU A 1 72 ? 14.601 1.110 -13.823 1.00 84.44 72 GLU A C 1
ATOM 577 O O . GLU A 1 72 ? 15.333 0.390 -14.513 1.00 84.44 72 GLU A O 1
ATOM 582 N N . PRO A 1 73 ? 14.130 2.280 -14.298 1.00 80.44 73 PRO A N 1
ATOM 583 C CA . PRO A 1 73 ? 14.569 2.839 -15.571 1.00 80.44 73 PRO A CA 1
ATOM 584 C C . PRO A 1 73 ? 15.980 3.424 -15.461 1.00 80.44 73 PRO A C 1
ATOM 586 O O . PRO A 1 73 ? 16.319 4.077 -14.473 1.00 80.44 73 PRO A O 1
ATOM 589 N N . ASN A 1 74 ? 16.784 3.279 -16.513 1.00 81.25 74 ASN A N 1
ATOM 590 C CA . ASN A 1 74 ? 18.024 4.030 -16.637 1.00 81.25 74 ASN A CA 1
ATOM 591 C C . ASN A 1 74 ? 17.712 5.412 -17.223 1.00 81.25 74 ASN A C 1
ATOM 593 O O . ASN A 1 74 ? 17.637 5.571 -18.435 1.00 81.25 74 ASN A O 1
ATOM 597 N N . LEU A 1 75 ? 17.565 6.427 -16.370 1.00 73.62 75 LEU A N 1
ATOM 598 C CA . LEU A 1 75 ? 17.173 7.789 -16.773 1.00 73.62 75 LEU A CA 1
ATOM 599 C C . LEU A 1 75 ? 18.134 8.479 -17.764 1.00 73.62 75 LEU A C 1
ATOM 601 O O . LEU A 1 75 ? 17.791 9.524 -18.312 1.00 73.62 75 LEU A O 1
ATOM 605 N N . TRP A 1 76 ? 19.334 7.934 -17.975 1.00 71.94 76 TRP A N 1
ATOM 606 C CA . TRP A 1 76 ? 20.311 8.456 -18.936 1.00 71.94 76 TRP A CA 1
ATOM 607 C C . TRP A 1 76 ? 20.179 7.828 -20.329 1.00 71.94 76 TRP A C 1
ATOM 609 O O . TRP A 1 76 ? 20.677 8.399 -21.298 1.00 71.94 76 TRP A O 1
ATOM 619 N N . GLU A 1 77 ? 19.536 6.663 -20.427 1.00 74.56 77 GLU A N 1
ATOM 620 C CA . GLU A 1 77 ? 19.453 5.848 -21.649 1.00 74.56 77 GLU A CA 1
ATOM 621 C C . GLU A 1 77 ? 18.008 5.583 -22.099 1.00 74.56 77 GLU A C 1
ATOM 623 O O . GLU A 1 77 ? 17.758 5.436 -23.294 1.00 74.56 77 GLU A O 1
ATOM 628 N N . ASP A 1 78 ? 17.062 5.532 -21.161 1.00 77.00 78 ASP A N 1
ATOM 629 C CA . ASP A 1 78 ? 15.657 5.224 -21.403 1.00 77.00 78 ASP A CA 1
ATOM 630 C C . ASP A 1 78 ? 14.834 6.510 -21.603 1.00 77.00 78 ASP A C 1
ATOM 632 O O . ASP A 1 78 ? 14.776 7.369 -20.722 1.00 77.00 78 ASP A O 1
ATOM 636 N N . ASP A 1 79 ? 14.120 6.607 -22.728 1.00 77.31 79 ASP A N 1
ATOM 637 C CA . ASP A 1 79 ? 13.015 7.558 -22.895 1.00 77.31 79 ASP A CA 1
ATOM 638 C C . ASP A 1 79 ? 11.754 6.946 -22.267 1.00 77.31 79 ASP A C 1
ATOM 640 O O . ASP A 1 79 ? 11.135 6.046 -22.836 1.00 77.31 79 ASP A O 1
ATOM 644 N N . VAL A 1 80 ? 11.432 7.351 -21.035 1.00 76.56 80 VAL A N 1
ATOM 645 C CA . VAL A 1 80 ? 10.320 6.775 -20.263 1.00 76.56 80 VAL A CA 1
ATOM 646 C C . VAL A 1 80 ? 9.022 7.500 -20.600 1.00 76.56 80 VAL A C 1
ATOM 648 O O . VAL A 1 80 ? 8.843 8.673 -20.266 1.00 76.56 80 VAL A O 1
ATOM 651 N N . SER A 1 81 ? 8.077 6.779 -21.199 1.00 79.44 81 SER A N 1
ATOM 652 C CA . SER A 1 81 ? 6.731 7.278 -21.475 1.00 79.44 81 SER A CA 1
ATOM 653 C C . SER A 1 81 ? 5.728 6.878 -20.384 1.00 79.44 81 SER A C 1
ATOM 655 O O . SER A 1 81 ? 5.993 6.034 -19.525 1.00 79.44 81 SER A O 1
ATOM 657 N N . ALA A 1 82 ? 4.528 7.465 -20.421 1.00 73.00 82 ALA A N 1
ATOM 658 C CA . ALA A 1 82 ? 3.447 7.096 -19.505 1.00 73.00 82 ALA A CA 1
ATOM 659 C C . ALA A 1 82 ? 3.006 5.626 -19.660 1.00 73.00 82 ALA A C 1
ATOM 661 O O . ALA A 1 82 ? 2.619 5.000 -18.672 1.00 73.00 82 ALA A O 1
ATOM 662 N N . ASP A 1 83 ? 3.100 5.062 -20.868 1.00 77.31 83 ASP A N 1
ATOM 663 C CA . ASP A 1 83 ? 2.731 3.667 -21.138 1.00 77.31 83 ASP A CA 1
ATOM 664 C C . ASP A 1 83 ? 3.716 2.684 -20.480 1.00 77.31 83 ASP A C 1
ATOM 666 O O . ASP A 1 83 ? 3.316 1.608 -20.035 1.00 77.31 83 ASP A O 1
ATOM 670 N N . ASP A 1 84 ? 4.983 3.076 -20.317 1.00 82.12 84 ASP A N 1
ATOM 671 C CA . ASP A 1 84 ? 6.007 2.260 -19.654 1.00 82.12 84 ASP A CA 1
ATOM 672 C C . ASP A 1 84 ? 5.775 2.129 -18.141 1.00 82.12 84 ASP A C 1
ATOM 674 O O . ASP A 1 84 ? 6.265 1.195 -17.503 1.00 82.12 84 ASP A O 1
ATOM 678 N N . LEU A 1 85 ? 5.001 3.046 -17.555 1.00 81.56 85 LEU A N 1
ATOM 679 C CA . LEU A 1 85 ? 4.596 3.019 -16.148 1.00 81.56 85 LEU A CA 1
ATOM 680 C C . LEU A 1 85 ? 3.309 2.220 -15.924 1.00 81.56 85 LEU A C 1
ATOM 682 O O . LEU A 1 85 ? 2.919 1.999 -14.776 1.00 81.56 85 LEU A O 1
ATOM 686 N N . TYR A 1 86 ? 2.644 1.762 -16.986 1.00 83.19 86 TYR A N 1
ATOM 687 C CA . TYR A 1 86 ? 1.406 1.011 -16.845 1.00 83.19 86 TYR A CA 1
ATOM 688 C C . TYR A 1 86 ? 1.647 -0.318 -16.123 1.00 83.19 86 TYR A C 1
ATOM 690 O O . TYR A 1 86 ? 2.563 -1.078 -16.445 1.00 83.19 86 TYR A O 1
ATOM 698 N N . LEU A 1 87 ? 0.789 -0.608 -15.145 1.00 85.25 87 LEU A N 1
ATOM 699 C CA . LEU A 1 87 ? 0.762 -1.876 -14.433 1.00 85.25 87 LEU A CA 1
ATOM 700 C C . LEU A 1 87 ? -0.666 -2.448 -14.514 1.00 85.25 87 LEU A C 1
ATOM 702 O O . LEU A 1 87 ? -1.593 -1.837 -13.970 1.00 85.25 87 LEU A O 1
ATOM 706 N N . PRO A 1 88 ? -0.875 -3.586 -15.204 1.00 85.25 88 PRO A N 1
ATOM 707 C CA . PRO A 1 88 ? -2.211 -4.121 -15.448 1.00 85.25 88 PRO A CA 1
ATOM 708 C C . PRO A 1 88 ? -3.002 -4.355 -14.160 1.00 85.25 88 PRO A C 1
ATOM 710 O O . PRO A 1 88 ? -2.522 -5.026 -13.253 1.00 85.25 88 PRO A O 1
ATOM 713 N N . TYR A 1 89 ? -4.230 -3.830 -14.101 1.00 85.81 89 TYR A N 1
ATOM 714 C CA . TYR A 1 89 ? -5.181 -4.030 -12.995 1.00 85.81 89 TYR A CA 1
ATOM 715 C C . TYR A 1 89 ? -4.666 -3.641 -11.595 1.00 85.81 89 TYR A C 1
ATOM 717 O O . TYR A 1 89 ? -5.200 -4.112 -10.587 1.00 85.81 89 TYR A O 1
ATOM 725 N N . ARG A 1 90 ? -3.668 -2.749 -11.502 1.00 86.50 90 ARG A N 1
ATOM 726 C CA . ARG A 1 90 ? -3.050 -2.330 -10.231 1.00 86.50 90 ARG A CA 1
ATOM 727 C C . ARG A 1 90 ? -4.071 -1.892 -9.179 1.00 86.50 90 ARG A C 1
ATOM 729 O O . ARG A 1 90 ? -4.057 -2.404 -8.062 1.00 86.50 90 ARG A O 1
ATOM 736 N N . ASN A 1 91 ? -4.967 -0.969 -9.528 1.00 84.00 91 ASN A N 1
ATOM 737 C CA . ASN A 1 91 ? -5.913 -0.395 -8.566 1.00 84.00 91 ASN A CA 1
ATOM 738 C C . ASN A 1 91 ? -6.939 -1.439 -8.093 1.00 84.00 91 ASN A C 1
ATOM 740 O O . ASN A 1 91 ? -7.215 -1.526 -6.896 1.00 84.00 91 ASN A O 1
ATOM 744 N N . LEU A 1 92 ? -7.446 -2.276 -9.007 1.00 86.00 92 LEU A N 1
ATOM 745 C CA . LEU A 1 92 ? -8.358 -3.376 -8.682 1.00 86.00 92 LEU A CA 1
ATOM 746 C C . LEU A 1 92 ? -7.705 -4.387 -7.730 1.00 86.00 92 LEU A C 1
ATOM 748 O O . LEU A 1 92 ? -8.316 -4.796 -6.738 1.00 86.00 92 LEU A O 1
ATOM 752 N N . LEU A 1 93 ? -6.453 -4.763 -7.997 1.00 90.19 93 LEU A N 1
ATOM 753 C CA . LEU A 1 93 ? -5.697 -5.662 -7.131 1.00 90.19 93 LEU A CA 1
ATOM 754 C C . LEU A 1 93 ? -5.501 -5.056 -5.737 1.00 90.19 93 LEU A C 1
ATOM 756 O O . LEU A 1 93 ? -5.739 -5.728 -4.735 1.00 90.19 93 LEU A O 1
ATOM 760 N N . PHE A 1 94 ? -5.124 -3.780 -5.661 1.00 90.00 94 PHE A N 1
ATOM 7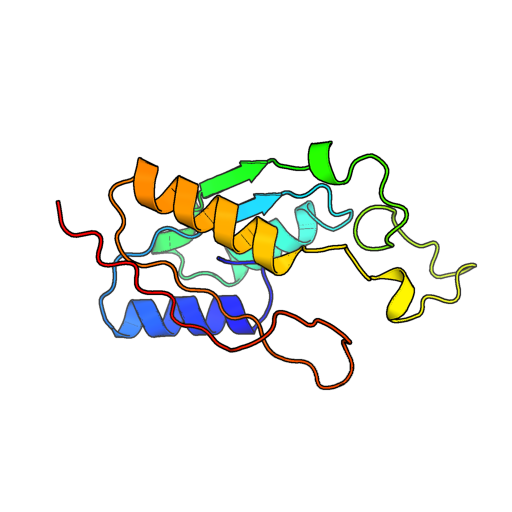61 C CA . PHE A 1 94 ? -4.933 -3.088 -4.388 1.00 90.00 94 PHE A CA 1
ATOM 762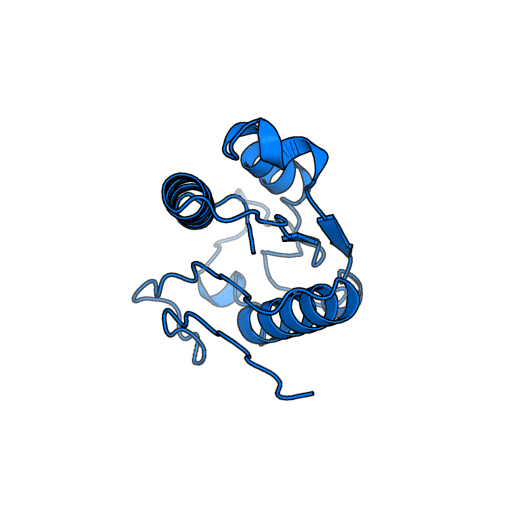 C C . PHE A 1 94 ? -6.227 -3.023 -3.574 1.00 90.00 94 PHE A C 1
ATOM 764 O O . PHE A 1 94 ? -6.216 -3.337 -2.385 1.00 90.00 94 PHE A O 1
ATOM 771 N N . LEU A 1 95 ? -7.353 -2.692 -4.215 1.00 88.38 95 LEU A N 1
ATOM 772 C CA . LEU A 1 95 ? -8.670 -2.707 -3.575 1.00 88.38 95 LEU A CA 1
ATOM 773 C C . LEU A 1 95 ? -9.041 -4.102 -3.066 1.00 88.38 95 LEU A C 1
ATOM 775 O O . LEU A 1 95 ? -9.543 -4.226 -1.951 1.00 88.38 95 LEU A O 1
ATOM 779 N N . SER A 1 96 ? -8.747 -5.144 -3.844 1.00 92.75 96 SER A N 1
ATOM 780 C CA . SER A 1 96 ? -9.016 -6.535 -3.460 1.00 92.75 96 SER A CA 1
ATOM 781 C C . SER A 1 96 ? -8.192 -6.954 -2.239 1.00 92.75 96 SER A C 1
ATOM 783 O O . SER A 1 96 ? -8.730 -7.532 -1.295 1.00 92.75 96 SER A O 1
ATOM 785 N N . VAL A 1 97 ? -6.902 -6.602 -2.208 1.00 93.12 97 VAL A N 1
ATOM 786 C CA . VAL A 1 97 ? -6.021 -6.838 -1.052 1.00 93.12 97 VAL A CA 1
ATOM 787 C C . VAL A 1 97 ? -6.508 -6.060 0.169 1.00 93.12 97 VAL A C 1
ATOM 789 O O . VAL A 1 97 ? -6.599 -6.624 1.257 1.00 93.12 97 VAL A O 1
ATOM 792 N N . ALA A 1 98 ? -6.864 -4.785 0.006 1.00 90.75 98 ALA A N 1
ATOM 793 C CA . ALA A 1 98 ? -7.363 -3.963 1.101 1.00 90.75 98 ALA A CA 1
ATOM 794 C C . ALA A 1 98 ? -8.678 -4.491 1.680 1.00 90.75 98 ALA A C 1
ATOM 796 O O . ALA A 1 98 ? -8.825 -4.521 2.898 1.00 90.75 98 ALA A O 1
ATOM 797 N N . ALA A 1 99 ? -9.601 -4.946 0.830 1.00 90.44 99 ALA A N 1
ATOM 798 C CA . ALA A 1 99 ? -10.846 -5.570 1.261 1.00 90.44 99 ALA A CA 1
ATOM 799 C C . ALA A 1 99 ? -10.591 -6.881 2.021 1.00 90.44 99 ALA A C 1
ATOM 801 O O . ALA A 1 99 ? -11.177 -7.091 3.079 1.00 90.44 99 ALA A O 1
ATOM 802 N N . ALA A 1 100 ? -9.678 -7.729 1.534 1.00 94.44 100 ALA A N 1
ATOM 803 C CA . ALA A 1 100 ? -9.313 -8.972 2.213 1.00 94.44 100 ALA A CA 1
ATOM 804 C C . ALA A 1 100 ? -8.683 -8.714 3.593 1.00 94.44 100 ALA A C 1
ATOM 806 O O . ALA A 1 100 ? -9.071 -9.350 4.573 1.00 94.44 100 ALA A O 1
ATOM 807 N N . VAL A 1 101 ? -7.763 -7.746 3.685 1.00 92.75 101 VAL A N 1
ATOM 808 C CA . VAL A 1 101 ? -7.168 -7.319 4.962 1.00 92.75 101 VAL A CA 1
ATOM 809 C C . VAL A 1 101 ? -8.245 -6.779 5.895 1.00 92.75 101 VAL A C 1
ATOM 811 O O . VAL A 1 101 ? -8.342 -7.238 7.030 1.00 92.75 101 VAL A O 1
ATOM 814 N N . ALA A 1 102 ? -9.081 -5.853 5.418 1.00 90.12 102 ALA A N 1
ATOM 815 C CA . ALA A 1 102 ? -10.141 -5.257 6.221 1.00 90.12 102 ALA A CA 1
ATOM 816 C C . ALA A 1 102 ? -11.077 -6.328 6.793 1.00 90.12 102 ALA A C 1
ATOM 818 O O . ALA A 1 102 ? -11.288 -6.370 8.002 1.00 90.12 102 ALA A O 1
ATOM 819 N N . GLN A 1 103 ? -11.535 -7.260 5.954 1.00 90.12 103 GLN A N 1
ATOM 820 C CA . GLN A 1 103 ? -12.382 -8.367 6.386 1.00 90.12 103 GLN A CA 1
ATOM 821 C C . GLN A 1 103 ? -11.697 -9.254 7.436 1.00 90.12 103 GLN A C 1
ATOM 823 O O . GLN A 1 103 ? -12.343 -9.660 8.402 1.00 90.12 103 GLN A O 1
ATOM 828 N N . SER A 1 104 ? -10.403 -9.552 7.271 1.00 93.25 104 SER A N 1
ATOM 829 C CA . SER A 1 104 ? -9.649 -10.376 8.227 1.00 93.25 104 SER A CA 1
ATOM 830 C C . SER A 1 104 ? -9.421 -9.697 9.583 1.00 93.25 104 SER A C 1
ATOM 832 O O . SER A 1 104 ? -9.286 -10.384 10.590 1.00 93.25 104 SER A O 1
ATO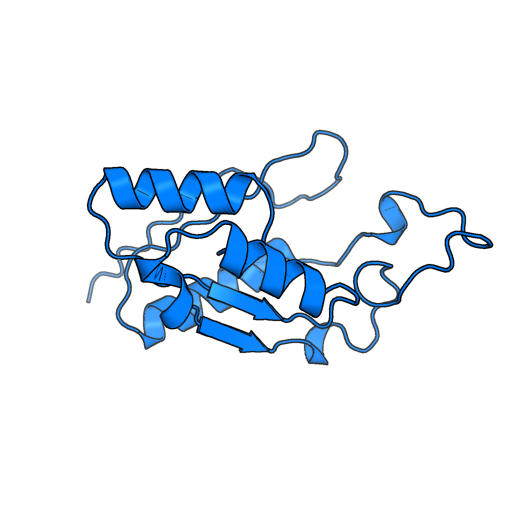M 834 N N . GLU A 1 105 ? -9.432 -8.363 9.609 1.00 90.31 105 GLU A N 1
ATOM 835 C CA . GLU A 1 105 ? -9.225 -7.527 10.800 1.00 90.31 105 GLU A CA 1
ATOM 836 C C . GLU A 1 105 ? -10.555 -7.015 11.398 1.00 90.31 105 GLU A C 1
ATOM 838 O O . GLU A 1 105 ? -10.558 -6.208 12.326 1.00 90.31 105 GLU A O 1
ATOM 843 N N . GLY A 1 106 ? -11.708 -7.445 10.863 1.00 88.50 106 GLY A N 1
ATOM 844 C CA . GLY A 1 106 ? -13.031 -6.991 11.315 1.00 88.50 106 GLY A CA 1
ATOM 845 C C . GLY A 1 106 ? -13.347 -5.523 10.988 1.00 88.50 106 GLY A C 1
ATOM 846 O O . GLY A 1 106 ? -14.190 -4.907 11.639 1.00 88.50 106 GLY A O 1
ATOM 847 N N . ILE A 1 107 ? -12.671 -4.948 9.993 1.00 89.44 107 ILE A N 1
ATOM 848 C CA . ILE A 1 107 ? -12.849 -3.570 9.524 1.00 89.44 107 ILE A CA 1
ATOM 849 C C . ILE A 1 107 ? -13.926 -3.539 8.431 1.00 89.44 107 ILE A C 1
ATOM 851 O O . ILE A 1 107 ? -13.884 -4.311 7.477 1.00 89.44 107 ILE A O 1
ATOM 855 N N . THR A 1 108 ? -14.871 -2.603 8.538 1.00 84.88 108 THR A N 1
ATOM 856 C CA . THR A 1 108 ? -16.038 -2.494 7.639 1.00 84.88 108 THR A CA 1
ATOM 857 C C . THR A 1 108 ? -15.888 -1.449 6.531 1.00 84.88 108 THR A C 1
ATOM 859 O O . THR A 1 108 ? -16.678 -1.400 5.590 1.00 84.88 108 THR A O 1
ATOM 862 N N . GLU A 1 109 ? -14.881 -0.582 6.620 1.00 85.31 109 GLU A N 1
ATOM 863 C CA . GLU A 1 109 ? -14.699 0.541 5.700 1.00 85.31 109 GLU A CA 1
ATOM 864 C C . GLU A 1 109 ? -13.298 0.508 5.081 1.00 85.31 109 GLU A C 1
ATOM 866 O O . GLU A 1 109 ? -12.292 0.482 5.792 1.00 85.31 109 GLU A O 1
ATOM 871 N N . VAL A 1 110 ? -13.224 0.563 3.747 1.00 84.19 110 VAL A N 1
ATOM 872 C CA . VAL A 1 110 ? -11.961 0.703 3.014 1.00 84.19 110 VAL A CA 1
ATOM 873 C C . VAL A 1 110 ? -11.930 2.068 2.341 1.00 84.19 110 VAL A C 1
ATOM 875 O O . VAL A 1 110 ? -12.766 2.398 1.504 1.00 84.19 110 VAL A O 1
ATOM 878 N N . TYR A 1 111 ? -10.917 2.860 2.683 1.00 84.44 111 TYR A N 1
ATOM 879 C CA . TYR A 1 111 ? -10.698 4.178 2.096 1.00 84.44 111 TYR A CA 1
ATOM 880 C C . TYR A 1 111 ? -9.503 4.148 1.134 1.00 84.44 111 TYR A C 1
ATOM 882 O O . TYR A 1 111 ? -8.415 3.671 1.484 1.00 84.44 111 TYR A O 1
ATOM 890 N N . SER A 1 112 ? -9.677 4.693 -0.070 1.00 81.62 112 SER A N 1
ATOM 891 C CA . SER A 1 112 ? -8.606 4.878 -1.057 1.00 81.62 112 SER A CA 1
ATOM 892 C C . SER A 1 112 ? -8.714 6.239 -1.734 1.00 81.62 112 SER A C 1
ATOM 894 O O . SER A 1 112 ? -9.810 6.643 -2.114 1.00 81.62 112 SER A O 1
ATOM 896 N N . ALA A 1 113 ? -7.579 6.909 -1.926 1.00 70.00 113 ALA A N 1
ATOM 897 C CA . ALA A 1 113 ? -7.480 8.190 -2.619 1.00 70.00 113 ALA A CA 1
ATOM 898 C C . ALA A 1 113 ? -6.832 8.007 -4.002 1.00 70.00 113 ALA A C 1
ATOM 900 O O . ALA A 1 113 ? -5.763 8.545 -4.269 1.00 70.00 113 ALA A O 1
ATOM 901 N N . PHE A 1 114 ? -7.441 7.195 -4.871 1.00 67.31 114 PHE A N 1
ATOM 902 C CA . PHE A 1 114 ? -7.027 7.154 -6.275 1.00 67.31 114 PHE A CA 1
ATOM 903 C C . PHE A 1 114 ? -7.502 8.443 -6.954 1.00 67.31 114 PHE A C 1
ATOM 905 O O . PHE A 1 114 ? -8.708 8.688 -7.023 1.00 67.31 114 PHE A O 1
ATOM 912 N N . ILE A 1 115 ? -6.574 9.280 -7.422 1.00 54.50 115 ILE A N 1
ATOM 913 C CA . ILE A 1 115 ? -6.906 10.449 -8.242 1.00 54.50 115 ILE A CA 1
ATOM 914 C C . ILE A 1 115 ? -6.844 10.054 -9.713 1.00 54.50 115 ILE A C 1
ATOM 916 O O . ILE A 1 115 ? -5.851 9.506 -10.183 1.00 54.50 115 ILE A O 1
ATOM 920 N N . ASN A 1 116 ? -7.908 10.385 -10.443 1.00 43.12 116 ASN A N 1
ATOM 921 C CA . ASN A 1 116 ? -7.923 10.369 -11.896 1.00 43.12 116 ASN A CA 1
ATOM 922 C C . ASN A 1 116 ? -6.983 11.475 -12.407 1.00 43.12 116 ASN A C 1
ATOM 924 O O . ASN A 1 116 ? -7.348 12.653 -12.424 1.00 43.12 116 ASN A O 1
ATOM 928 N N . SER A 1 117 ? -5.755 11.117 -12.782 1.00 37.25 117 SER A N 1
ATOM 929 C CA . SER A 1 117 ? -4.947 11.986 -13.628 1.00 37.25 117 SER A CA 1
ATOM 930 C C . SER A 1 117 ? -5.471 11.824 -15.052 1.00 37.25 117 SER A C 1
ATOM 932 O O . SER A 1 117 ? -5.491 10.729 -15.607 1.00 37.25 117 SER A O 1
ATOM 934 N N . ASN A 1 118 ? -5.915 12.933 -15.641 1.00 35.88 118 ASN A N 1
ATOM 935 C CA . ASN A 1 118 ? -6.611 13.042 -16.930 1.00 35.88 118 ASN A CA 1
ATOM 936 C C . ASN A 1 118 ? -5.760 12.617 -18.163 1.00 35.88 118 ASN A C 1
ATOM 938 O O . ASN A 1 118 ? -5.963 13.106 -19.273 1.00 35.88 118 ASN A O 1
ATOM 942 N N . HIS A 1 119 ? -4.759 11.760 -17.963 1.00 41.66 119 HIS A N 1
ATOM 943 C CA . HIS A 1 119 ? -3.802 11.262 -18.945 1.00 41.66 119 HIS A CA 1
ATOM 944 C C . HIS A 1 119 ? -3.567 9.743 -18.851 1.00 41.66 119 HIS A C 1
ATOM 946 O O . HIS A 1 119 ? -2.971 9.166 -19.756 1.00 41.66 119 HIS A O 1
ATOM 952 N N . ALA A 1 120 ? -4.051 9.076 -17.797 1.00 42.53 120 ALA A N 1
ATOM 953 C CA . ALA A 1 120 ? -3.964 7.628 -17.675 1.00 42.53 120 ALA A CA 1
ATOM 954 C C . ALA A 1 120 ? -5.228 6.987 -18.266 1.00 42.53 120 ALA A C 1
ATOM 956 O O . ALA A 1 120 ? -6.338 7.221 -17.791 1.00 42.53 120 ALA A O 1
ATOM 957 N N . LYS A 1 121 ? -5.073 6.134 -19.286 1.00 42.28 121 LYS A N 1
ATOM 958 C CA . LYS A 1 121 ? -6.111 5.187 -19.739 1.00 42.28 121 LYS A CA 1
ATOM 959 C C . LYS A 1 121 ? -6.330 4.086 -18.684 1.00 42.28 121 LYS A C 1
ATOM 961 O O . LYS A 1 121 ? -6.262 2.898 -18.984 1.00 42.28 121 LYS A O 1
ATOM 966 N N . GLU A 1 122 ? -6.542 4.457 -17.428 1.00 45.97 122 GLU A N 1
ATOM 967 C CA . GLU A 1 122 ? -6.968 3.531 -16.387 1.00 45.97 122 GLU A CA 1
ATOM 968 C C . GLU A 1 122 ? -8.498 3.460 -16.439 1.00 45.97 122 GLU A C 1
ATOM 970 O O . GLU A 1 122 ? -9.196 4.412 -16.102 1.00 45.97 122 GLU A O 1
ATOM 975 N N . ILE A 1 123 ? -9.018 2.322 -16.907 1.00 42.69 123 ILE A N 1
ATOM 976 C CA . ILE A 1 123 ? -10.462 2.038 -17.005 1.00 42.69 123 ILE A CA 1
ATOM 977 C C . ILE A 1 123 ? -11.126 1.995 -15.608 1.00 42.69 123 ILE A C 1
ATOM 979 O O . ILE A 1 123 ? -12.337 2.158 -15.495 1.00 42.69 123 ILE A O 1
ATOM 983 N N . ASP A 1 124 ? -10.327 1.903 -14.539 1.00 41.81 124 ASP A N 1
ATOM 984 C CA . ASP A 1 124 ? -10.779 1.709 -13.161 1.00 41.81 124 ASP A CA 1
ATOM 985 C C . ASP A 1 124 ? -10.324 2.857 -12.240 1.00 41.81 124 ASP A C 1
ATOM 987 O O . ASP A 1 124 ? -9.477 2.670 -11.364 1.00 41.81 124 ASP A O 1
ATOM 991 N N . CYS A 1 125 ? -10.861 4.065 -12.439 1.00 39.19 125 CYS A N 1
ATOM 992 C CA . CYS A 1 125 ? -10.565 5.220 -11.580 1.00 39.19 125 CYS A CA 1
ATOM 993 C C . CYS A 1 125 ? -11.787 6.134 -11.384 1.00 39.19 125 CYS A C 1
ATOM 995 O O . CYS A 1 125 ? -11.906 7.207 -11.975 1.00 39.19 125 CYS A O 1
ATOM 997 N N . GLY A 1 126 ? -12.692 5.714 -10.499 1.00 34.62 126 GLY A N 1
ATOM 998 C CA . GLY A 1 126 ? -13.602 6.614 -9.791 1.00 34.62 126 GLY A CA 1
ATOM 999 C C . GLY A 1 126 ? -13.111 6.796 -8.357 1.00 34.62 126 GLY A C 1
ATOM 1000 O O . GLY A 1 126 ? -12.733 5.811 -7.719 1.00 34.62 126 GLY A O 1
ATOM 1001 N N . VAL A 1 127 ? -13.132 8.027 -7.830 1.00 35.03 127 VAL A N 1
ATOM 1002 C CA . VAL A 1 127 ? -12.997 8.264 -6.383 1.00 35.03 127 VAL A CA 1
ATOM 1003 C C . VAL A 1 127 ? -14.148 7.524 -5.709 1.00 35.03 127 VAL A C 1
ATOM 1005 O O . VAL A 1 127 ? -15.283 7.992 -5.689 1.00 35.03 127 VAL A O 1
ATOM 1008 N N . SER A 1 128 ? -13.861 6.322 -5.226 1.00 37.62 128 SER A N 1
ATOM 1009 C CA . SER A 1 128 ? -14.858 5.416 -4.677 1.00 37.62 128 SER A CA 1
ATOM 1010 C C . SER A 1 128 ? -14.556 5.274 -3.197 1.00 37.62 128 SER A C 1
ATOM 1012 O O . SER A 1 128 ? -13.603 4.605 -2.803 1.00 37.62 128 SER A O 1
ATOM 1014 N N . ILE A 1 129 ? -15.359 5.930 -2.363 1.00 41.75 129 ILE A N 1
ATOM 1015 C CA . ILE A 1 129 ? -15.504 5.507 -0.972 1.00 41.75 129 ILE A CA 1
ATOM 1016 C C . ILE A 1 129 ? -16.243 4.175 -1.049 1.00 41.75 129 ILE A C 1
ATOM 1018 O O . ILE A 1 129 ? -17.449 4.147 -1.285 1.00 41.75 129 ILE A O 1
ATOM 1022 N N . VAL A 1 130 ? -15.514 3.069 -0.924 1.00 39.97 130 VAL A N 1
ATOM 1023 C CA . VAL A 1 130 ? -16.126 1.742 -0.921 1.00 39.97 130 VAL A CA 1
ATOM 1024 C C . VAL A 1 130 ? -16.391 1.359 0.534 1.00 39.97 130 VAL A C 1
ATOM 1026 O O . VAL A 1 130 ? -15.525 0.842 1.238 1.00 39.97 130 VAL A O 1
ATOM 1029 N N . SER A 1 131 ? -17.600 1.670 1.003 1.00 34.16 131 SER A N 1
ATOM 1030 C CA . SER A 1 131 ? -18.123 1.141 2.264 1.00 34.16 131 SER A CA 1
ATOM 1031 C C . SER A 1 131 ? -18.788 -0.204 1.977 1.00 34.16 131 SER A C 1
ATOM 1033 O O . SER A 1 131 ? -19.835 -0.254 1.332 1.00 34.16 131 SER A O 1
ATOM 1035 N N . TRP A 1 132 ? -18.176 -1.298 2.431 1.00 35.59 132 TRP A N 1
ATOM 1036 C CA . TRP A 1 132 ? -18.821 -2.608 2.441 1.00 35.59 132 TRP A CA 1
ATOM 1037 C C . TRP A 1 132 ? -19.458 -2.811 3.814 1.00 35.59 132 TRP A C 1
ATOM 1039 O O . TRP A 1 132 ? -18.827 -3.303 4.744 1.00 35.59 132 TRP A O 1
ATOM 1049 N N . THR A 1 133 ? -20.733 -2.446 3.954 1.00 30.48 133 THR A N 1
ATOM 1050 C CA . THR A 1 133 ? -21.519 -2.926 5.100 1.00 30.48 133 THR A CA 1
ATOM 1051 C C . THR A 1 133 ? -21.977 -4.346 4.780 1.00 30.48 133 THR A C 1
ATOM 1053 O O . THR A 1 133 ? -23.017 -4.540 4.153 1.00 30.48 133 THR A O 1
ATOM 1056 N N . LEU A 1 134 ? -21.173 -5.349 5.136 1.00 34.00 134 LEU A N 1
ATOM 1057 C CA . LEU A 1 134 ? -21.598 -6.744 5.038 1.00 34.00 134 LEU A CA 1
ATOM 1058 C C . LEU A 1 134 ? -22.529 -7.054 6.216 1.00 34.00 134 LEU A C 1
ATOM 1060 O O . LEU A 1 134 ? -22.110 -7.036 7.371 1.00 34.00 134 LEU A O 1
ATOM 1064 N N . LEU A 1 135 ? -23.808 -7.282 5.903 1.00 32.56 135 LEU A N 1
ATOM 1065 C CA . LEU A 1 135 ? -24.799 -7.826 6.830 1.00 32.56 135 LEU A CA 1
ATOM 1066 C C . LEU A 1 135 ? -24.326 -9.221 7.266 1.00 32.56 135 LEU A C 1
ATOM 1068 O O . LEU A 1 135 ? -24.277 -10.132 6.440 1.00 32.56 135 LEU A O 1
ATOM 1072 N N . SER A 1 136 ? -23.942 -9.357 8.536 1.00 36.50 136 SER A N 1
ATOM 1073 C CA . SER A 1 136 ? -23.810 -10.650 9.217 1.00 36.50 136 SER A CA 1
ATOM 1074 C C . SER A 1 136 ? -25.179 -11.238 9.523 1.00 36.50 136 SER A C 1
ATOM 1076 O O . SER A 1 136 ? -26.014 -10.449 10.028 1.00 36.50 136 SER A O 1
#

Radius of gyration: 15.65 Å; chains: 1; bounding box: 45×27×39 Å

Sequence (136 aa):
MASGGLDSTVLAYWLREKGKNVLPLFINYGQHCTKTERETLERLLPTEYVESIRTVNISDIYINSKSRMIVEPNLWEDDVSADDLYLPYRNLLFLSVAAAVAQSEGITEVYSAFINSNHAKEIDCGVSIVSWTLLS

InterPro domains:
  IPR014729 Rossmann-like alpha/beta/alpha sandwich fold [G3DSA:3.40.50.620] (1-132)
  IPR018317 Queuosine biosynthesis protein QueC [PF06508] (2-125)
  IPR018317 Queuosine biosynthesis protein QueC [PTHR42914] (2-127)